Protein AF-A0A7G8H4M5-F1 (afdb_monomer_lite)

pLDDT: mean 93.45, std 7.37, range [55.25, 98.5]

Radius of gyration: 12.13 Å; chains: 1; bounding box: 26×23×36 Å

Foldseek 3Di:
DAQLQFPLPCPLCVLQVQQWDQDDQQSGIDGPDPPGDDPVSNVVSQVPRPRNRDDDDDPVCVVVVVVVVVVDPRDRDDDD

Secondary structure (DSSP, 8-state):
--TTT-----HHHHH-TTTEEEETTTTEEEES-TTSS-HHHHHHHHHT-TT-------GGGHHHHHHHHHHS-PPPPP--

Sequence (80 aa):
MDEAVCIGCRYCAHVAANTFVVEPHLGRSRAIRQDGDSTECIQEAIDTCPVDCIHWVPFESLETLRQNLIRQNLQPRPQG

Structure (mmCIF, N/CA/C/O backbone):
data_AF-A0A7G8H4M5-F1
#
_entry.id   AF-A0A7G8H4M5-F1
#
loop_
_atom_site.group_PDB
_atom_site.id
_atom_site.type_symbol
_atom_site.label_atom_id
_atom_site.label_alt_id
_atom_site.label_comp_id
_atom_site.label_asym_id
_atom_site.label_entity_id
_atom_site.label_seq_id
_atom_site.pdbx_PDB_ins_code
_atom_site.Cartn_x
_atom_site.Cartn_y
_atom_site.Cartn_z
_atom_site.occupancy
_atom_site.B_iso_or_equiv
_atom_site.auth_seq_id
_atom_site.auth_comp_id
_atom_site.auth_asym_id
_atom_site.auth_atom_id
_atom_site.pdbx_PDB_model_num
ATOM 1 N N . MET A 1 1 ? 0.682 -4.303 2.535 1.00 91.81 1 MET A N 1
ATOM 2 C CA . MET A 1 1 ? 0.958 -4.233 1.089 1.00 91.81 1 MET A CA 1
ATOM 3 C C . MET A 1 1 ? 1.842 -5.407 0.724 1.00 91.81 1 MET A C 1
ATOM 5 O O . MET A 1 1 ? 2.868 -5.576 1.372 1.00 91.81 1 MET A O 1
ATOM 9 N N . ASP A 1 2 ? 1.432 -6.220 -0.240 1.00 94.38 2 ASP A N 1
ATOM 10 C CA . ASP A 1 2 ? 2.248 -7.279 -0.819 1.00 94.38 2 ASP A CA 1
ATOM 11 C C . ASP A 1 2 ? 3.144 -6.683 -1.912 1.00 94.38 2 ASP A C 1
ATOM 13 O O . ASP A 1 2 ? 2.713 -6.357 -3.022 1.00 94.38 2 ASP A O 1
ATOM 17 N N . GLU A 1 3 ? 4.415 -6.494 -1.571 1.00 93.12 3 GLU A N 1
ATOM 18 C CA . GLU A 1 3 ? 5.393 -5.920 -2.485 1.00 93.12 3 GLU A CA 1
ATOM 19 C C . GLU A 1 3 ? 5.708 -6.850 -3.662 1.00 93.12 3 GLU A C 1
ATOM 21 O O . GLU A 1 3 ? 5.992 -6.361 -4.753 1.00 93.12 3 GLU A O 1
ATOM 26 N N . ALA A 1 4 ? 5.616 -8.172 -3.502 1.00 91.31 4 ALA A N 1
ATOM 27 C CA . ALA A 1 4 ? 5.907 -9.103 -4.589 1.00 91.31 4 ALA A CA 1
ATOM 28 C C . ALA A 1 4 ? 4.923 -8.933 -5.758 1.00 91.31 4 ALA A C 1
ATOM 30 O O . ALA A 1 4 ? 5.334 -9.004 -6.918 1.00 91.31 4 ALA A O 1
ATOM 31 N N . VAL A 1 5 ? 3.659 -8.637 -5.440 1.00 94.19 5 VAL A N 1
ATOM 32 C CA . VAL A 1 5 ? 2.568 -8.409 -6.404 1.00 94.19 5 VAL A CA 1
ATOM 33 C C . VAL A 1 5 ? 2.526 -6.960 -6.898 1.00 94.19 5 VAL A C 1
ATOM 35 O O . VAL A 1 5 ? 2.091 -6.691 -8.018 1.00 94.19 5 VAL A O 1
ATOM 38 N N . CYS A 1 6 ? 3.001 -6.007 -6.093 1.00 95.56 6 CYS A N 1
ATOM 39 C CA . CYS A 1 6 ? 2.922 -4.587 -6.411 1.00 95.56 6 CYS A CA 1
ATOM 40 C C . CYS A 1 6 ? 3.550 -4.235 -7.774 1.00 95.56 6 CYS A C 1
ATOM 42 O O . CYS A 1 6 ? 4.751 -4.393 -8.005 1.00 95.56 6 CYS A O 1
ATOM 44 N N . ILE A 1 7 ? 2.740 -3.624 -8.643 1.00 95.00 7 ILE A N 1
ATOM 45 C CA . ILE A 1 7 ? 3.158 -3.098 -9.951 1.00 95.00 7 ILE A CA 1
ATOM 46 C C . ILE A 1 7 ? 3.523 -1.607 -9.916 1.00 95.00 7 ILE A C 1
ATOM 48 O O . ILE A 1 7 ? 3.560 -0.954 -10.959 1.00 95.00 7 ILE A O 1
ATOM 52 N N . GLY A 1 8 ? 3.757 -1.043 -8.728 1.00 95.00 8 GLY A N 1
ATOM 53 C CA . GLY A 1 8 ? 4.213 0.336 -8.516 1.00 95.00 8 GLY A CA 1
ATOM 54 C C . GLY A 1 8 ? 3.506 1.394 -9.369 1.00 95.00 8 GLY A C 1
ATOM 55 O O . GLY A 1 8 ? 4.174 2.259 -9.931 1.00 95.00 8 GLY A O 1
ATOM 56 N N . CYS A 1 9 ? 2.173 1.322 -9.464 1.00 95.75 9 CYS A N 1
ATOM 57 C CA . CYS A 1 9 ? 1.333 2.312 -10.153 1.00 95.75 9 CYS A CA 1
ATOM 58 C C . CYS A 1 9 ? 1.260 3.662 -9.416 1.00 95.75 9 CYS A C 1
ATOM 60 O O . CYS A 1 9 ? 0.777 4.642 -9.972 1.00 95.75 9 CYS A O 1
ATOM 62 N N . ARG A 1 10 ? 1.763 3.716 -8.173 1.00 96.00 10 ARG A N 1
ATOM 63 C CA . ARG A 1 10 ? 1.932 4.910 -7.323 1.00 96.00 10 ARG A CA 1
ATOM 64 C C . ARG A 1 10 ? 0.651 5.571 -6.807 1.00 96.00 10 ARG A C 1
ATOM 66 O O . ARG A 1 10 ? 0.766 6.439 -5.951 1.00 96.00 10 ARG A O 1
ATOM 73 N N . TYR A 1 11 ? -0.538 5.128 -7.223 1.00 97.69 11 TYR A N 1
ATOM 74 C CA . TYR A 1 11 ? -1.815 5.706 -6.779 1.00 97.69 11 TYR A CA 1
ATOM 75 C C . TYR A 1 11 ? -1.938 5.787 -5.248 1.00 97.69 11 TYR A C 1
ATOM 77 O O . TYR A 1 11 ? -2.212 6.850 -4.701 1.00 97.69 11 TYR A O 1
ATOM 8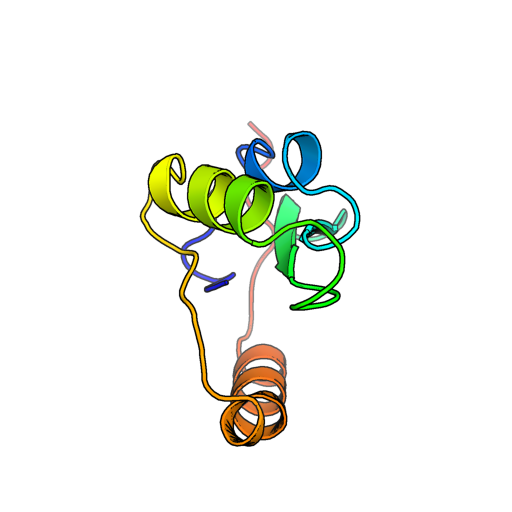5 N N . CYS A 1 12 ? -1.618 4.698 -4.542 1.00 98.25 12 CYS A N 1
ATOM 86 C CA . CYS A 1 12 ? -1.679 4.650 -3.079 1.00 98.25 12 CYS A CA 1
ATOM 87 C C . CYS A 1 12 ? -0.778 5.697 -2.398 1.00 98.25 12 CYS A C 1
ATOM 89 O O . CYS A 1 12 ? -1.169 6.276 -1.392 1.00 98.25 12 CYS A O 1
ATOM 91 N N . ALA A 1 13 ? 0.399 5.980 -2.967 1.00 97.56 13 ALA A N 1
ATOM 92 C CA . ALA A 1 13 ? 1.322 6.992 -2.451 1.00 97.56 13 ALA A CA 1
ATOM 93 C C . ALA A 1 13 ? 0.884 8.429 -2.791 1.00 97.56 13 ALA A C 1
ATOM 95 O O . ALA A 1 13 ? 1.390 9.372 -2.193 1.00 97.56 13 ALA A O 1
ATOM 96 N N . HIS A 1 14 ? -0.037 8.611 -3.744 1.00 97.56 14 HIS A N 1
ATOM 97 C CA . HIS A 1 14 ? -0.659 9.906 -4.024 1.00 97.56 14 HIS A CA 1
ATOM 98 C C . HIS A 1 14 ? -1.861 10.179 -3.119 1.00 97.56 14 HIS A C 1
ATOM 100 O O . HIS A 1 14 ? -2.000 11.298 -2.637 1.00 97.56 14 HIS A O 1
ATOM 106 N N . VAL A 1 15 ? -2.698 9.169 -2.872 1.00 98.06 15 VAL A N 1
ATOM 107 C CA . VAL A 1 15 ? -3.897 9.293 -2.027 1.00 98.06 15 VAL A CA 1
ATOM 108 C C . VAL A 1 15 ? -3.560 9.353 -0.536 1.00 98.06 15 VAL A C 1
ATOM 110 O O . VAL A 1 15 ? -4.121 10.171 0.187 1.00 98.06 15 VAL A O 1
ATOM 113 N N . ALA A 1 16 ? -2.637 8.509 -0.071 1.00 98.44 16 ALA A N 1
ATOM 114 C CA . ALA A 1 16 ? -2.290 8.369 1.343 1.00 98.44 16 ALA A CA 1
ATOM 115 C C . ALA A 1 16 ? -0.761 8.389 1.516 1.00 98.44 16 ALA A C 1
ATOM 117 O O . ALA A 1 16 ? -0.114 7.373 1.78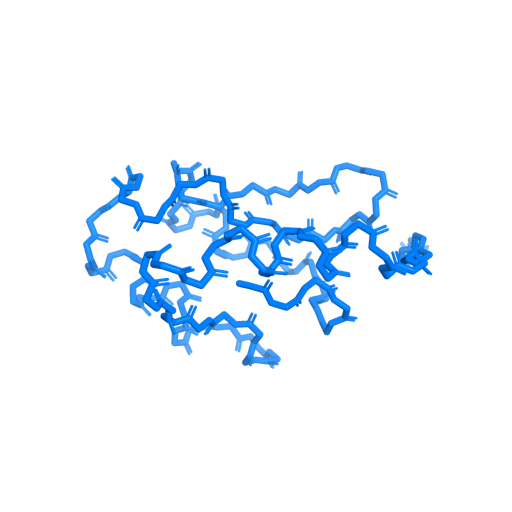3 1.00 98.44 16 ALA A O 1
ATOM 118 N N . ALA A 1 17 ? -0.169 9.567 1.292 1.00 97.75 17 ALA A N 1
ATOM 119 C CA . ALA A 1 17 ? 1.281 9.772 1.226 1.00 97.75 17 ALA A CA 1
ATOM 120 C C . ALA A 1 17 ? 2.010 9.622 2.575 1.00 97.75 17 ALA A C 1
ATOM 122 O O . ALA A 1 17 ? 3.226 9.427 2.598 1.00 97.75 17 ALA A O 1
ATOM 123 N N . ASN A 1 18 ? 1.296 9.700 3.701 1.00 98.19 18 ASN A N 1
ATOM 124 C CA . ASN A 1 18 ? 1.873 9.445 5.023 1.00 98.19 18 ASN A CA 1
ATOM 125 C C . ASN A 1 18 ? 1.826 7.950 5.389 1.00 98.19 18 ASN A C 1
ATOM 127 O O . ASN A 1 18 ? 2.531 7.514 6.302 1.00 98.19 18 ASN A O 1
ATOM 131 N N . THR A 1 19 ? 1.013 7.173 4.670 1.00 98.12 19 THR A N 1
ATOM 132 C CA . THR A 1 19 ? 0.815 5.729 4.846 1.00 98.12 19 THR A CA 1
ATOM 133 C C . THR A 1 19 ? 1.669 4.926 3.867 1.00 98.12 19 THR A C 1
ATOM 135 O O . THR A 1 19 ? 2.309 3.946 4.266 1.00 98.12 19 THR A O 1
ATOM 138 N N . PHE A 1 20 ? 1.732 5.346 2.598 1.00 98.00 20 PHE A N 1
ATOM 139 C CA . PHE A 1 20 ? 2.431 4.640 1.525 1.00 98.00 20 PHE A CA 1
ATOM 140 C C . PHE A 1 20 ? 3.511 5.488 0.854 1.00 98.00 20 PHE A C 1
ATOM 142 O O . PHE A 1 20 ? 3.309 6.656 0.540 1.00 98.00 20 PHE A O 1
ATOM 149 N N . VAL A 1 21 ? 4.635 4.854 0.520 1.00 97.00 21 VAL A N 1
ATOM 150 C CA . VAL A 1 21 ? 5.719 5.455 -0.276 1.00 97.00 21 VAL A CA 1
ATOM 151 C C . VAL A 1 21 ? 6.097 4.544 -1.432 1.00 97.00 21 VAL A C 1
ATOM 153 O O . VAL A 1 21 ? 5.838 3.345 -1.389 1.00 97.00 21 VAL A O 1
ATOM 156 N N . VAL A 1 22 ? 6.735 5.090 -2.466 1.00 95.25 22 VAL A N 1
ATOM 157 C CA . VAL A 1 22 ? 7.343 4.291 -3.538 1.00 95.25 22 VAL A CA 1
ATOM 158 C C . VAL A 1 22 ? 8.810 4.069 -3.200 1.00 95.25 22 VAL A C 1
ATOM 160 O O . VAL A 1 22 ? 9.567 5.025 -3.056 1.00 95.25 22 VAL A O 1
ATOM 163 N N . GLU A 1 23 ? 9.216 2.812 -3.079 1.00 91.44 23 GLU A N 1
ATOM 164 C CA . GLU A 1 23 ? 10.611 2.450 -2.883 1.00 91.44 23 GLU A CA 1
ATOM 165 C C . GLU A 1 23 ? 11.376 2.597 -4.216 1.00 91.44 23 GLU A C 1
ATOM 167 O O . GLU A 1 23 ? 10.966 2.012 -5.229 1.00 91.44 23 GLU A O 1
ATOM 172 N N . PRO A 1 24 ? 12.451 3.40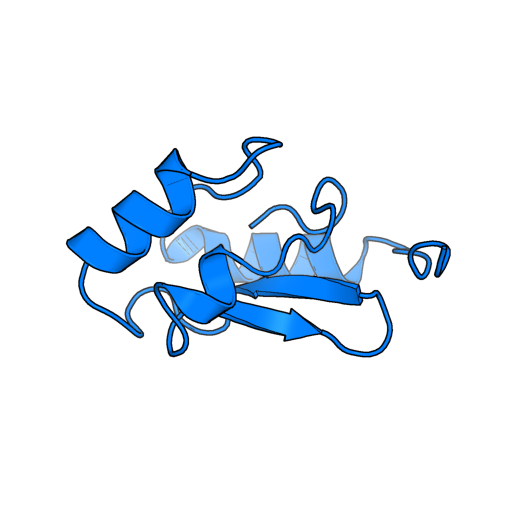5 -4.249 1.00 87.75 24 PRO A N 1
ATOM 173 C CA . PRO A 1 24 ? 13.093 3.830 -5.490 1.00 87.75 24 PRO A CA 1
ATOM 174 C C . PRO A 1 24 ? 13.890 2.733 -6.207 1.00 87.75 24 PRO A C 1
ATOM 176 O O . PRO A 1 24 ? 14.011 2.796 -7.429 1.00 87.75 24 PRO A O 1
ATOM 179 N N . HIS A 1 25 ? 14.430 1.737 -5.502 1.00 88.00 25 HIS A N 1
ATOM 180 C CA . HIS A 1 25 ? 15.289 0.710 -6.099 1.00 88.00 25 HIS A CA 1
ATOM 181 C C . HIS A 1 25 ? 14.497 -0.419 -6.767 1.00 88.00 25 HIS A C 1
ATOM 183 O O . HIS A 1 25 ? 14.866 -0.887 -7.842 1.00 88.00 25 HIS A O 1
ATOM 189 N N . LEU A 1 26 ? 13.397 -0.855 -6.157 1.00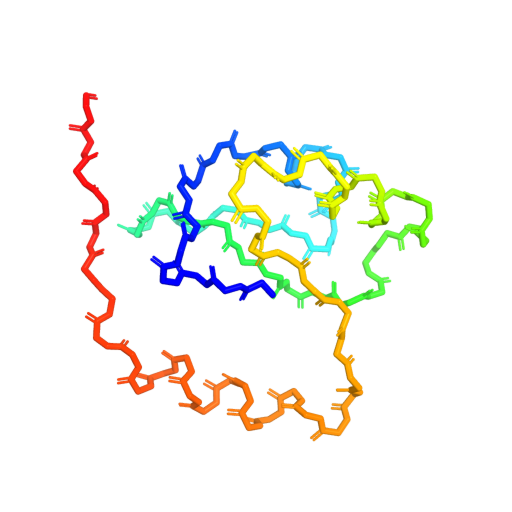 90.06 26 LEU A N 1
ATOM 190 C CA . LEU A 1 26 ? 12.532 -1.915 -6.671 1.00 90.06 26 LEU A CA 1
ATOM 191 C C . LEU A 1 26 ? 11.371 -1.371 -7.506 1.00 90.06 26 LEU A C 1
ATOM 193 O O . LEU A 1 26 ? 10.746 -2.133 -8.248 1.00 90.06 26 LEU A O 1
ATOM 197 N N . GLY A 1 27 ? 11.062 -0.076 -7.383 1.00 91.50 27 GLY A N 1
ATOM 198 C CA . GLY A 1 27 ? 9.957 0.572 -8.087 1.00 91.50 27 GLY A CA 1
ATOM 199 C C . GLY A 1 27 ? 8.588 0.074 -7.622 1.00 91.50 27 GLY A C 1
ATOM 200 O O . GLY A 1 27 ? 7.661 -0.011 -8.430 1.00 91.50 27 GLY A O 1
ATOM 201 N N . ARG A 1 28 ? 8.470 -0.311 -6.349 1.00 93.75 28 ARG A N 1
ATOM 202 C CA . ARG A 1 28 ? 7.255 -0.845 -5.713 1.00 93.75 28 ARG A CA 1
ATOM 203 C C . ARG A 1 28 ? 6.812 0.072 -4.589 1.00 93.75 28 ARG A C 1
ATOM 205 O O . ARG A 1 28 ? 7.638 0.727 -3.965 1.00 93.75 28 ARG A O 1
ATOM 212 N N . SER A 1 29 ? 5.520 0.101 -4.313 1.00 96.44 29 SER A N 1
ATOM 213 C CA . SER A 1 29 ? 5.005 0.817 -3.152 1.00 96.44 29 SER A CA 1
ATOM 214 C C . SER A 1 29 ? 5.200 0.002 -1.868 1.00 96.44 29 SER A C 1
ATOM 216 O O . SER A 1 29 ? 5.203 -1.227 -1.909 1.00 96.44 29 SER A O 1
ATOM 218 N N . ARG A 1 30 ? 5.358 0.690 -0.734 1.00 95.06 30 ARG A N 1
ATOM 219 C CA . ARG A 1 30 ? 5.464 0.124 0.618 1.00 95.06 30 ARG A CA 1
ATOM 220 C C . ARG A 1 30 ? 4.541 0.862 1.570 1.00 95.06 30 ARG A C 1
ATOM 222 O O . ARG A 1 30 ? 4.384 2.072 1.442 1.00 95.06 30 ARG A O 1
ATOM 229 N N . ALA A 1 31 ? 4.002 0.151 2.555 1.00 95.69 31 ALA A N 1
ATOM 230 C CA . ALA A 1 31 ? 3.347 0.771 3.703 1.00 95.69 31 ALA A CA 1
ATOM 231 C C . ALA A 1 31 ? 4.407 1.124 4.758 1.00 95.69 31 ALA A C 1
ATOM 233 O O . ALA A 1 31 ? 5.136 0.240 5.208 1.00 95.69 31 ALA A O 1
ATOM 234 N N . ILE A 1 32 ? 4.506 2.399 5.137 1.00 94.94 32 ILE A N 1
ATOM 235 C CA . ILE A 1 32 ? 5.464 2.893 6.143 1.00 94.94 32 ILE A CA 1
ATOM 236 C C . ILE A 1 32 ? 4.820 3.108 7.512 1.00 94.94 32 ILE A C 1
ATOM 238 O O . ILE A 1 32 ? 5.498 2.977 8.530 1.00 94.94 32 ILE A O 1
ATOM 242 N N . ARG A 1 33 ? 3.520 3.417 7.539 1.00 94.69 33 ARG A N 1
ATOM 243 C CA . ARG A 1 33 ? 2.711 3.637 8.742 1.00 94.69 33 ARG A CA 1
ATOM 244 C C . ARG A 1 33 ? 1.275 3.240 8.433 1.00 94.69 33 ARG A C 1
ATOM 246 O O . ARG A 1 33 ? 0.762 3.654 7.407 1.00 94.69 33 ARG A O 1
ATOM 253 N N . GLN A 1 34 ? 0.634 2.440 9.283 1.00 93.56 34 GLN A N 1
ATOM 254 C CA . GLN A 1 34 ? -0.764 2.028 9.064 1.00 93.56 34 GLN A CA 1
ATOM 255 C C . GLN A 1 34 ? -1.777 3.122 9.425 1.00 93.56 34 GLN A C 1
ATOM 257 O O . GLN A 1 34 ? -2.931 3.031 9.036 1.00 93.56 34 GLN A O 1
ATOM 262 N N . ASP A 1 35 ? -1.338 4.127 10.177 1.00 95.44 35 ASP A N 1
ATOM 263 C CA . ASP A 1 35 ? -2.127 5.219 10.749 1.00 95.44 35 ASP A CA 1
ATOM 264 C C . ASP A 1 35 ? -1.628 6.592 10.261 1.00 95.44 35 ASP A C 1
ATOM 266 O O . ASP A 1 35 ? -1.754 7.604 10.951 1.00 95.44 35 ASP A O 1
ATOM 270 N N . GLY A 1 36 ? -0.953 6.615 9.107 1.00 97.31 36 GLY A N 1
ATOM 271 C CA . GLY A 1 36 ? -0.331 7.823 8.571 1.00 97.31 36 GLY A CA 1
ATOM 272 C C . GLY A 1 36 ? -1.348 8.846 8.067 1.00 97.31 36 GLY A C 1
ATOM 273 O O . GLY A 1 36 ? -1.122 10.045 8.216 1.00 97.31 36 GLY A O 1
ATOM 274 N N . ASP A 1 37 ? -2.454 8.369 7.498 1.00 98.50 37 ASP A N 1
ATOM 275 C CA . ASP A 1 37 ? -3.548 9.162 6.933 1.00 98.50 37 ASP A CA 1
ATOM 276 C C . ASP A 1 37 ? -4.897 8.735 7.537 1.00 98.50 37 ASP A C 1
ATOM 278 O O . ASP A 1 37 ? -4.961 7.826 8.368 1.00 98.50 37 ASP A O 1
ATOM 282 N N . SER A 1 38 ? -5.990 9.394 7.137 1.00 98.31 38 SER A N 1
ATOM 283 C CA . SER A 1 38 ? -7.326 9.000 7.591 1.00 98.31 38 SER A CA 1
ATOM 284 C C . SER A 1 38 ? -7.707 7.616 7.060 1.00 98.31 38 SER A C 1
ATOM 286 O O . SER A 1 38 ? -7.273 7.204 5.979 1.00 98.31 38 SER A O 1
ATOM 288 N N . THR A 1 39 ? -8.552 6.899 7.804 1.00 97.88 39 THR A N 1
ATOM 289 C CA . THR A 1 39 ? -9.044 5.576 7.399 1.00 97.88 39 THR A CA 1
ATOM 290 C C . THR A 1 39 ? -9.707 5.622 6.024 1.00 97.88 39 THR A C 1
ATOM 292 O O . THR A 1 39 ? -9.546 4.684 5.252 1.00 97.88 39 THR A O 1
ATOM 295 N N . GLU A 1 40 ? -10.396 6.715 5.684 1.00 98.44 40 GLU A N 1
ATOM 296 C CA . GLU A 1 40 ? -11.032 6.908 4.377 1.00 98.44 40 GLU A CA 1
ATOM 297 C C . GLU A 1 40 ? -10.001 6.971 3.245 1.00 98.44 40 GLU A C 1
ATOM 299 O O . GLU A 1 40 ? -10.145 6.248 2.262 1.00 98.44 40 GLU A O 1
ATOM 304 N N . CYS A 1 41 ? -8.928 7.760 3.393 1.00 98.44 41 CYS A N 1
ATOM 305 C CA . CYS A 1 41 ? -7.858 7.818 2.391 1.00 98.44 41 CYS A CA 1
ATOM 306 C C . CYS A 1 41 ? -7.157 6.463 2.236 1.00 98.44 41 CYS A C 1
ATOM 308 O O . CYS A 1 41 ? -6.838 6.033 1.127 1.00 98.44 41 CYS A O 1
ATOM 310 N N . ILE A 1 42 ? -6.910 5.763 3.346 1.00 98.44 42 ILE A N 1
ATOM 311 C CA . ILE A 1 42 ? -6.261 4.450 3.298 1.00 98.44 42 ILE A CA 1
ATOM 312 C C . ILE A 1 42 ? -7.182 3.424 2.627 1.00 98.44 42 ILE A C 1
ATOM 314 O O . ILE A 1 42 ? -6.712 2.639 1.803 1.00 98.44 42 ILE A O 1
ATOM 318 N N . GLN A 1 43 ? -8.482 3.454 2.929 1.00 98.38 43 GLN A N 1
ATOM 319 C CA . GLN A 1 43 ? -9.464 2.577 2.300 1.00 98.38 43 GLN A CA 1
ATOM 320 C C . GLN A 1 43 ? -9.587 2.857 0.797 1.00 98.38 43 GLN A C 1
ATOM 322 O O . GLN A 1 43 ? -9.571 1.915 0.014 1.00 98.38 43 GLN A O 1
ATOM 327 N N . GLU A 1 44 ? -9.585 4.121 0.368 1.00 98.50 44 GLU A N 1
ATOM 328 C CA . GLU A 1 44 ? -9.561 4.469 -1.059 1.00 98.50 44 GLU A CA 1
ATOM 329 C C . GLU A 1 44 ? -8.311 3.913 -1.762 1.00 98.50 44 GLU A C 1
ATOM 331 O O . GLU A 1 44 ? -8.395 3.350 -2.859 1.00 98.50 44 GLU A O 1
ATOM 336 N N . ALA A 1 45 ? -7.140 4.040 -1.130 1.00 98.44 45 ALA A N 1
ATOM 337 C CA . ALA A 1 45 ? -5.896 3.499 -1.665 1.00 98.44 45 ALA A CA 1
ATOM 338 C C . ALA A 1 45 ? -5.941 1.967 -1.804 1.00 98.44 45 ALA A C 1
ATOM 340 O O . ALA A 1 45 ? -5.391 1.437 -2.773 1.00 98.44 45 ALA A O 1
ATOM 341 N N . ILE A 1 46 ? -6.591 1.274 -0.859 1.00 98.25 46 ILE A N 1
ATOM 342 C CA . ILE A 1 46 ? -6.847 -0.172 -0.909 1.00 98.25 46 ILE A CA 1
ATOM 343 C C . ILE A 1 46 ? -7.774 -0.505 -2.082 1.00 98.25 46 ILE A C 1
ATOM 345 O O . ILE A 1 46 ? -7.376 -1.263 -2.966 1.00 98.25 46 ILE A O 1
ATOM 349 N N . ASP A 1 47 ? -8.951 0.117 -2.135 1.00 98.25 47 ASP A N 1
ATOM 350 C CA . ASP A 1 47 ? -10.014 -0.193 -3.100 1.00 98.25 47 ASP A CA 1
ATOM 351 C C . ASP A 1 47 ? -9.610 0.111 -4.551 1.00 98.25 47 ASP A C 1
ATOM 353 O O . ASP A 1 47 ? -10.072 -0.535 -5.490 1.00 98.25 47 ASP A O 1
ATOM 357 N N . THR A 1 48 ? -8.716 1.082 -4.748 1.00 97.81 48 THR A N 1
ATOM 358 C CA . THR A 1 48 ? -8.257 1.505 -6.081 1.00 97.81 48 THR A CA 1
ATOM 359 C C . THR A 1 48 ? -7.018 0.734 -6.552 1.00 97.81 48 THR A C 1
ATOM 361 O O . THR A 1 48 ? -6.517 0.955 -7.658 1.00 97.81 48 THR A O 1
ATOM 364 N N . CYS A 1 49 ? -6.468 -0.174 -5.737 1.00 98.12 49 CYS A N 1
ATOM 365 C CA . CYS A 1 49 ? -5.271 -0.915 -6.114 1.00 98.12 49 CYS A CA 1
ATOM 366 C C . CYS A 1 49 ? -5.552 -1.839 -7.320 1.00 98.12 49 CYS A C 1
ATOM 368 O O . CYS A 1 49 ? -6.293 -2.811 -7.185 1.00 98.12 49 CYS A O 1
ATOM 370 N N . PRO A 1 50 ? -4.911 -1.636 -8.489 1.00 97.56 50 PRO A N 1
ATOM 371 C CA . PRO A 1 50 ? -5.264 -2.358 -9.719 1.00 97.56 50 PRO A CA 1
ATOM 372 C C . PRO A 1 50 ? -4.909 -3.852 -9.701 1.00 97.56 50 PRO A C 1
ATOM 374 O O . PRO A 1 50 ? -5.299 -4.589 -10.600 1.00 97.56 50 PRO A O 1
ATOM 377 N N . VAL A 1 51 ? -4.120 -4.286 -8.717 1.00 97.62 51 VAL A N 1
ATOM 378 C CA . VAL A 1 51 ? -3.685 -5.679 -8.539 1.00 97.62 51 VAL A CA 1
ATOM 379 C C . VAL A 1 51 ? -4.020 -6.208 -7.144 1.00 97.62 51 VAL A C 1
ATOM 381 O O . VAL A 1 51 ? -3.436 -7.204 -6.734 1.00 97.62 51 VAL A O 1
ATOM 384 N N . ASP A 1 52 ? -4.900 -5.511 -6.414 1.00 97.38 52 ASP A N 1
ATOM 385 C CA . ASP A 1 52 ? -5.407 -5.912 -5.094 1.00 97.38 52 ASP A CA 1
ATOM 386 C C . ASP A 1 52 ? -4.305 -6.390 -4.126 1.00 97.38 52 ASP A C 1
ATOM 388 O O . ASP A 1 52 ? -4.355 -7.474 -3.557 1.00 97.38 52 ASP A O 1
ATOM 392 N N . CYS A 1 53 ? -3.234 -5.597 -3.990 1.00 96.88 53 CYS A N 1
ATOM 393 C CA . CYS A 1 53 ? -2.058 -5.966 -3.187 1.00 96.88 53 CYS A CA 1
ATOM 394 C C . CYS A 1 53 ? -1.970 -5.220 -1.847 1.00 96.88 53 CYS A C 1
ATOM 396 O O . CYS A 1 53 ? -0.916 -5.206 -1.207 1.00 96.88 53 CYS A O 1
ATOM 398 N N . ILE A 1 54 ? -3.028 -4.539 -1.404 1.00 97.88 54 ILE A N 1
ATOM 399 C CA . ILE A 1 54 ? -3.038 -3.777 -0.149 1.00 97.88 54 ILE A CA 1
ATOM 400 C C . ILE A 1 54 ? -4.125 -4.352 0.749 1.00 97.88 54 ILE A C 1
ATOM 402 O O . ILE A 1 54 ? -5.279 -4.432 0.359 1.00 97.88 54 ILE A O 1
ATOM 406 N N . HIS A 1 55 ? -3.751 -4.742 1.966 1.00 96.31 55 HIS A N 1
ATOM 407 C CA . HIS A 1 55 ? -4.659 -5.391 2.904 1.00 96.31 55 HIS A CA 1
ATOM 408 C C . HIS A 1 55 ? -4.476 -4.804 4.298 1.00 96.31 55 HIS A C 1
ATOM 410 O O . HIS A 1 55 ? -3.340 -4.541 4.719 1.00 96.31 55 HIS A O 1
ATOM 416 N N . TRP A 1 56 ? -5.588 -4.653 5.015 1.00 96.56 56 TRP A N 1
ATOM 417 C CA . TRP A 1 56 ? -5.569 -4.464 6.458 1.00 96.56 56 TRP A CA 1
ATOM 418 C C . TRP A 1 56 ? -4.999 -5.711 7.127 1.00 96.56 56 TRP A C 1
ATOM 420 O O . TRP A 1 56 ? -5.329 -6.838 6.760 1.00 96.56 56 TRP A O 1
ATOM 430 N N . VAL A 1 57 ? -4.132 -5.503 8.112 1.00 95.62 57 VAL A N 1
ATOM 431 C CA . VAL A 1 57 ? -3.538 -6.580 8.904 1.00 95.62 57 VAL A CA 1
ATOM 432 C C . VAL A 1 57 ? -3.543 -6.180 10.375 1.00 95.62 57 VAL A C 1
ATOM 434 O O . VAL A 1 57 ? -3.367 -4.992 10.666 1.00 95.62 57 VAL A O 1
ATOM 437 N N . PRO A 1 58 ? -3.709 -7.138 11.301 1.00 95.31 58 PRO A N 1
ATOM 438 C CA . PRO A 1 58 ? -3.584 -6.867 12.725 1.00 95.31 58 PRO A CA 1
ATOM 439 C C . PRO A 1 58 ? -2.184 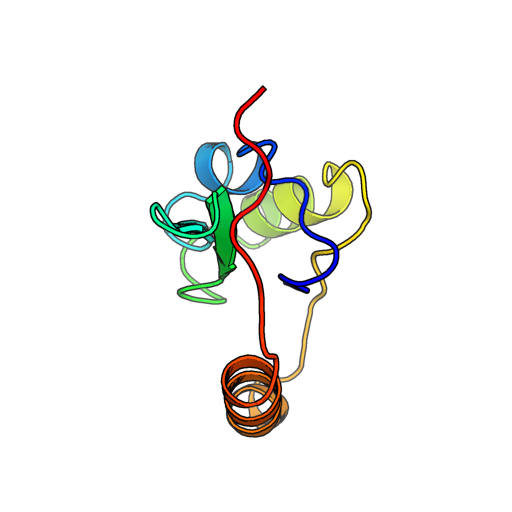-6.357 13.087 1.00 95.31 58 PRO A C 1
ATOM 441 O O . PRO A 1 58 ? -1.188 -6.764 12.476 1.00 95.31 58 PRO A O 1
ATOM 444 N N . PHE A 1 59 ? -2.095 -5.498 14.102 1.00 91.75 59 PHE A N 1
ATOM 445 C CA . PHE A 1 59 ? -0.831 -4.896 14.538 1.00 91.75 59 PHE A CA 1
ATOM 446 C C . PHE A 1 59 ? 0.193 -5.958 14.970 1.00 91.75 59 PHE A C 1
ATOM 448 O O . PHE A 1 59 ? 1.375 -5.874 14.640 1.00 91.75 59 PHE A O 1
ATOM 455 N N . GLU A 1 60 ? -0.264 -7.020 15.631 1.00 95.94 60 GLU A N 1
ATOM 456 C CA . GLU A 1 60 ? 0.561 -8.148 16.065 1.00 95.94 60 GLU A CA 1
ATOM 457 C C . GLU A 1 60 ? 1.216 -8.913 14.903 1.00 95.94 60 GLU A C 1
ATOM 459 O O . GLU A 1 60 ? 2.228 -9.586 15.088 1.00 95.94 60 GLU A O 1
ATOM 464 N N . SER A 1 61 ? 0.684 -8.789 13.682 1.00 95.50 61 SER A N 1
ATOM 465 C CA . SER A 1 61 ? 1.246 -9.445 12.498 1.00 95.50 61 SER A CA 1
ATOM 466 C C . SER A 1 61 ? 2.414 -8.669 11.879 1.00 95.50 61 SER A C 1
ATOM 468 O O . SER A 1 61 ? 3.142 -9.228 11.055 1.00 95.50 61 SER A O 1
ATOM 470 N N . LEU A 1 62 ? 2.630 -7.401 12.257 1.00 92.25 62 LEU A N 1
ATOM 471 C CA . LEU A 1 62 ? 3.597 -6.515 11.596 1.00 92.25 62 LEU A CA 1
ATOM 472 C C . LEU A 1 62 ? 5.035 -7.038 11.639 1.00 92.25 62 LEU A C 1
ATOM 474 O O . LEU A 1 62 ? 5.740 -6.972 10.630 1.00 92.25 62 LEU A O 1
ATOM 478 N N . GLU A 1 63 ? 5.476 -7.588 12.771 1.00 94.19 63 GLU A N 1
ATOM 479 C CA . GLU A 1 63 ? 6.832 -8.133 12.896 1.00 94.19 63 GLU A CA 1
ATOM 480 C C . GLU A 1 63 ? 7.042 -9.341 11.973 1.00 94.19 63 GLU A C 1
ATOM 482 O O . GLU A 1 63 ? 8.039 -9.414 11.250 1.00 94.19 63 GLU A O 1
ATOM 487 N N . THR A 1 64 ? 6.063 -10.246 11.928 1.00 95.75 64 THR A N 1
ATOM 488 C CA . THR A 1 64 ? 6.101 -11.431 11.060 1.00 95.75 64 THR A CA 1
ATOM 489 C C . THR A 1 64 ? 6.087 -11.037 9.584 1.00 95.75 64 THR A C 1
ATOM 491 O O . THR A 1 64 ? 6.878 -11.549 8.793 1.00 95.75 64 THR A O 1
ATOM 494 N N . LEU A 1 65 ? 5.236 -10.083 9.199 1.00 94.12 65 LEU A N 1
ATOM 495 C CA . LEU A 1 65 ? 5.169 -9.574 7.828 1.00 94.12 65 LEU A CA 1
ATOM 496 C C . LEU A 1 65 ? 6.482 -8.904 7.409 1.00 94.12 65 LEU A C 1
ATOM 498 O O . LEU A 1 65 ? 6.969 -9.151 6.306 1.00 94.12 65 LEU A O 1
ATOM 502 N N . ARG A 1 66 ? 7.105 -8.128 8.303 1.00 91.62 66 ARG A N 1
ATOM 503 C CA . ARG A 1 66 ? 8.418 -7.518 8.062 1.00 91.62 66 ARG A CA 1
ATOM 504 C C . ARG A 1 66 ? 9.516 -8.570 7.895 1.00 91.62 66 ARG A C 1
ATOM 506 O O . ARG A 1 66 ? 10.331 -8.455 6.984 1.00 91.62 66 ARG A O 1
ATOM 513 N N . GLN A 1 67 ? 9.535 -9.600 8.741 1.00 94.19 67 GLN A N 1
ATOM 514 C CA . GLN A 1 67 ? 10.462 -10.733 8.624 1.00 94.19 67 GLN A CA 1
ATOM 515 C C . GLN A 1 67 ? 10.292 -11.465 7.287 1.00 94.19 67 GLN A C 1
ATOM 517 O O . GLN A 1 67 ? 11.281 -11.747 6.611 1.00 94.19 67 GLN A O 1
ATOM 522 N N . ASN A 1 68 ? 9.050 -11.736 6.882 1.00 93.50 68 ASN A N 1
ATOM 523 C CA . ASN A 1 68 ? 8.750 -12.386 5.608 1.00 93.50 68 ASN A CA 1
ATOM 524 C C . ASN A 1 68 ? 9.216 -11.538 4.425 1.00 93.50 68 ASN A C 1
ATOM 526 O O . ASN A 1 68 ? 9.875 -12.060 3.533 1.00 93.50 68 ASN A O 1
ATOM 530 N N . LEU A 1 69 ? 8.949 -10.233 4.457 1.00 89.88 69 LEU A N 1
ATOM 531 C CA . LEU A 1 69 ? 9.395 -9.294 3.435 1.00 89.88 69 LEU A CA 1
ATOM 532 C C . LEU A 1 69 ? 10.923 -9.275 3.288 1.00 89.88 69 LEU A C 1
ATOM 534 O O . LEU A 1 69 ? 11.424 -9.321 2.172 1.00 89.88 69 LEU A O 1
ATOM 538 N N . ILE A 1 70 ? 11.674 -9.265 4.394 1.00 89.88 70 ILE A N 1
ATOM 539 C CA . ILE A 1 70 ? 13.150 -9.315 4.361 1.00 89.88 70 ILE A CA 1
ATOM 540 C C . ILE A 1 70 ? 13.652 -10.612 3.710 1.00 89.88 70 ILE A C 1
ATOM 542 O O . ILE A 1 70 ? 14.679 -10.611 3.036 1.00 89.88 70 ILE A O 1
ATOM 546 N N . ARG A 1 71 ? 12.936 -11.725 3.902 1.00 92.19 71 ARG A N 1
ATOM 547 C CA . ARG A 1 71 ? 13.282 -13.024 3.302 1.00 92.19 71 ARG A CA 1
ATOM 548 C C . ARG A 1 71 ? 12.899 -13.124 1.827 1.00 92.19 71 ARG A C 1
ATOM 550 O O . ARG A 1 71 ? 13.393 -14.019 1.143 1.00 92.19 71 ARG A O 1
ATOM 557 N N . GLN A 1 72 ? 12.029 -12.248 1.326 1.00 86.94 72 GLN A N 1
ATOM 558 C CA . GLN A 1 72 ? 11.688 -12.218 -0.090 1.00 86.94 72 GLN A CA 1
ATOM 559 C C . GLN A 1 72 ? 12.866 -11.643 -0.885 1.00 86.94 72 GLN A C 1
ATOM 561 O O . GLN A 1 72 ? 13.253 -10.489 -0.719 1.00 86.94 72 GLN A O 1
ATOM 566 N N . ASN A 1 73 ? 13.424 -12.439 -1.798 1.00 85.75 73 ASN A N 1
ATOM 567 C CA . ASN A 1 73 ? 14.471 -11.991 -2.716 1.00 85.75 73 ASN A CA 1
ATOM 568 C C . ASN A 1 73 ? 13.865 -11.205 -3.896 1.00 85.75 73 ASN A C 1
ATOM 570 O O . ASN A 1 73 ? 13.855 -11.669 -5.039 1.00 85.75 73 ASN A O 1
ATOM 574 N N . LEU A 1 74 ? 13.283 -10.039 -3.602 1.00 87.56 74 LEU A N 1
ATOM 575 C CA . LEU A 1 74 ? 12.619 -9.197 -4.594 1.00 87.56 74 LEU A CA 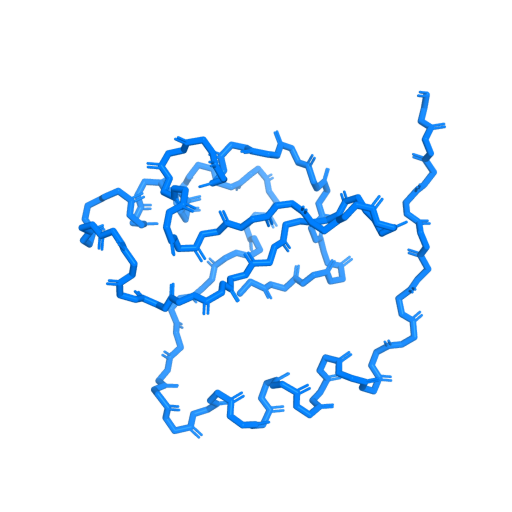1
ATOM 576 C C . LEU A 1 74 ? 13.635 -8.600 -5.577 1.00 87.56 74 LEU A C 1
ATOM 578 O O . LEU A 1 74 ? 14.543 -7.871 -5.190 1.00 87.56 74 LEU A O 1
ATOM 582 N N . GLN A 1 75 ? 13.443 -8.869 -6.867 1.00 85.38 75 GLN A N 1
ATOM 583 C CA . GLN A 1 75 ? 14.230 -8.264 -7.945 1.00 85.38 75 GLN A CA 1
ATOM 584 C C . GLN A 1 75 ? 13.622 -6.921 -8.378 1.00 85.38 75 GLN A C 1
ATOM 586 O O . GLN A 1 75 ? 12.392 -6.786 -8.314 1.00 85.38 75 GLN A O 1
ATOM 591 N N . PRO A 1 76 ? 14.423 -5.939 -8.834 1.00 85.31 76 PRO A N 1
ATOM 592 C CA . PRO A 1 76 ? 13.901 -4.695 -9.392 1.00 85.31 76 PRO A CA 1
ATOM 593 C C . PRO A 1 76 ? 12.894 -4.952 -10.514 1.00 85.31 76 PRO A C 1
ATOM 595 O O . PRO A 1 76 ? 13.085 -5.859 -11.328 1.00 85.31 76 PRO A O 1
ATOM 598 N N . ARG A 1 77 ? 11.814 -4.164 -10.571 1.00 78.88 77 ARG A N 1
ATOM 599 C CA . ARG A 1 77 ? 10.893 -4.258 -11.708 1.00 78.88 77 ARG A CA 1
ATOM 600 C C . ARG A 1 77 ? 11.576 -3.715 -12.968 1.00 78.88 77 ARG A C 1
ATOM 602 O O . ARG A 1 77 ? 12.273 -2.703 -12.870 1.00 78.88 77 ARG A O 1
ATOM 609 N N . PRO A 1 78 ? 11.381 -4.352 -14.136 1.00 71.56 78 PRO A N 1
ATOM 610 C CA . PRO A 1 78 ? 11.904 -3.828 -15.389 1.00 71.56 78 PRO A CA 1
ATOM 611 C C . PRO A 1 78 ? 11.365 -2.411 -15.600 1.00 71.56 78 PRO A C 1
ATOM 613 O O . PRO A 1 78 ? 10.155 -2.185 -15.543 1.00 71.56 78 PRO A O 1
ATOM 616 N N . GLN A 1 79 ? 12.276 -1.455 -15.780 1.00 60.47 79 GLN A N 1
ATOM 617 C CA . GLN A 1 79 ? 11.920 -0.109 -16.211 1.00 60.47 79 GLN A CA 1
ATOM 618 C C . GLN A 1 79 ? 11.575 -0.224 -17.696 1.00 60.47 79 GLN A C 1
ATOM 620 O O . GLN A 1 79 ? 12.444 -0.571 -18.495 1.00 60.47 79 GLN A O 1
ATOM 625 N N . GLY A 1 80 ? 10.288 -0.077 -18.016 1.00 55.25 80 GLY A N 1
ATOM 626 C CA . GLY A 1 80 ? 9.823 0.062 -19.396 1.00 55.25 80 GLY A CA 1
ATOM 627 C C . GLY A 1 80 ? 10.267 1.388 -19.987 1.00 55.25 80 GLY A C 1
ATOM 628 O O . GLY A 1 80 ? 10.341 2.368 -19.209 1.00 55.25 80 GLY A O 1
#